Protein AF-A0A5K0YRS6-F1 (afdb_monomer)

Foldseek 3Di:
DDDDWFEAEQAPQFFADFFFLVCLQCVPPDDDPVQLVLLCVLLVVQVVQVPDPRRRRDTAPPRRPVDDRSNSLSSSLSSRLSVLIPYYHYHNSCVRPDPVVSVSSVVSSVVSNVVD

Secondary structure (DSSP, 8-state):
----S-EEEE-SS----SEEHHHHHHTTS---HHHHHHHHHHTTHHHHHHTSTTGGGPEEPGGGTTS-HHHHHHHHHHHHHHHT-SEEEESSTTTTS-HHHHHHHHHHHHHHHH--

Sequence (116 aa):
VRVSGSVAYVSQSAWIQSGNIEENILFGTPLDKPRYKNVLHACALKKDLELLAHGDQTIIGDRGINLSGGQKQRVQLARALYQDADIYLLDDPFSAVDAHTGSELFKASMNMLTIC

Solvent-accessible surface area (backbone atoms only — not comparable to full-atom values): 6585 Å² total; per-residue (Å²): 140,87,86,84,78,49,74,27,70,34,53,63,75,58,79,48,62,74,44,28,48,50,57,51,29,44,66,89,50,83,90,51,65,73,59,48,54,49,36,36,56,28,38,62,38,58,68,60,28,72,74,37,99,53,36,48,70,33,75,32,45,74,75,31,70,82,49,55,69,39,54,39,27,33,45,38,48,29,21,33,66,62,66,68,45,77,38,80,48,71,38,60,62,46,76,63,41,58,73,69,64,31,53,53,36,50,55,40,43,51,52,62,67,67,74,110

pLDDT: mean 89.72, std 8.75, range [43.16, 97.94]

Radius of gyration: 13.51 Å; Cα contacts (8 Å, |Δi|>4): 158; chains: 1; bounding box: 41×29×33 Å

Mean predicted aligned error: 4.24 Å

InterPro domains:
  IPR003439 ABC transporter-like, ATP-binding domain [PF00005] (4-94)
  IPR027417 P-loop containing nucleoside triphosphate hydrolase [G3DSA:3.40.50.300] (1-115)
  IPR027417 P-loop containing nucleoside triphosphate hydrolase [SSF52540] (5-112)
  IPR050173 ATP-binding cassette transporter C-like [PTHR24223] (4-107)

Nearest PDB structures (foldseek):
  8jxq-assembly1_A  TM=9.897E-01  e=2.742E-13  Homo sapiens
  2cbz-assembly1_A  TM=9.584E-01  e=3.956E-13  Homo sapiens
  8sxb-assembly1_A  TM=9.573E-01  e=6.855E-13  Bos indicus
  6gjq-assembly2_C  TM=9.477E-01  e=8.391E-12  Homo sapiens
  6gk4-assembly1_A  TM=9.355E-01  e=6.183E-12  Homo sapiens

Organism: NCBI:txid210225

Structure (mmCIF, N/CA/C/O backbone):
data_AF-A0A5K0YRS6-F1
#
_entry.id   AF-A0A5K0YRS6-F1
#
loop_
_atom_site.group_PDB
_atom_site.id
_atom_site.type_symbol
_atom_site.label_atom_id
_atom_site.label_alt_id
_atom_site.label_comp_id
_atom_site.label_asym_id
_atom_site.label_entity_id
_atom_site.label_seq_id
_atom_site.pdbx_PDB_ins_code
_atom_site.Cartn_x
_atom_site.Cartn_y
_atom_site.Cartn_z
_atom_site.occupancy
_atom_site.B_iso_or_equiv
_atom_site.auth_seq_id
_atom_site.auth_comp_id
_atom_site.auth_asym_id
_atom_site.auth_atom_id
_atom_site.pdbx_PDB_model_num
ATOM 1 N N . VAL A 1 1 ? -26.814 -13.662 0.222 1.00 70.94 1 VAL A N 1
ATOM 2 C CA . VAL A 1 1 ? -25.671 -13.470 1.148 1.00 70.94 1 VAL A CA 1
ATOM 3 C C . VAL A 1 1 ? -25.736 -12.042 1.676 1.00 70.94 1 VAL A C 1
ATOM 5 O O . VAL A 1 1 ? -25.978 -11.157 0.866 1.00 70.94 1 VAL A O 1
ATOM 8 N N . ARG A 1 2 ? -25.627 -11.811 2.993 1.00 75.06 2 ARG A N 1
ATOM 9 C CA . ARG A 1 2 ? -25.515 -10.461 3.581 1.00 75.06 2 ARG A CA 1
ATOM 10 C C . ARG A 1 2 ? -24.137 -10.330 4.221 1.00 75.06 2 ARG A C 1
ATOM 12 O O . ARG A 1 2 ? -23.747 -11.219 4.968 1.00 75.06 2 ARG A O 1
ATOM 19 N N . VAL A 1 3 ? -23.441 -9.242 3.915 1.00 78.94 3 VAL A N 1
ATOM 20 C CA . VAL A 1 3 ? -22.171 -8.842 4.532 1.00 78.94 3 VAL A CA 1
ATOM 21 C C . VAL A 1 3 ? -22.445 -7.554 5.307 1.00 78.94 3 VAL A C 1
ATOM 23 O O . VAL A 1 3 ? -23.183 -6.703 4.813 1.00 78.94 3 VAL A O 1
ATOM 26 N N . SER A 1 4 ? -21.923 -7.443 6.527 1.00 84.12 4 SER A N 1
ATOM 27 C CA . SER A 1 4 ? -22.072 -6.269 7.392 1.00 84.12 4 SER A CA 1
ATOM 28 C C . SER A 1 4 ? -20.690 -5.821 7.843 1.00 84.12 4 SER A C 1
ATOM 30 O O . SER A 1 4 ? -19.896 -6.669 8.236 1.00 84.12 4 SER A O 1
ATOM 32 N N . GLY A 1 5 ? -20.434 -4.516 7.796 1.00 90.25 5 GLY A N 1
ATOM 33 C CA . GLY A 1 5 ? -19.110 -3.938 8.027 1.00 90.25 5 GLY A CA 1
ATOM 34 C C . GLY A 1 5 ? -18.452 -3.442 6.739 1.00 90.25 5 GLY A C 1
ATOM 35 O O . GLY A 1 5 ? -18.945 -3.655 5.628 1.00 90.25 5 GLY A O 1
ATOM 36 N N . SER A 1 6 ? -17.349 -2.734 6.917 1.00 93.44 6 SER A N 1
ATOM 37 C CA . SER A 1 6 ? -16.446 -2.274 5.869 1.00 93.44 6 SER A CA 1
ATOM 38 C C . SER A 1 6 ? -15.607 -3.432 5.321 1.00 93.44 6 SER A C 1
ATOM 40 O O . SER A 1 6 ? -15.304 -4.395 6.025 1.00 93.44 6 SER A O 1
ATOM 42 N N . VAL A 1 7 ? -15.251 -3.364 4.036 1.00 92.06 7 VAL A N 1
ATOM 43 C CA . VAL A 1 7 ? -14.529 -4.437 3.341 1.00 92.06 7 VAL A CA 1
ATOM 44 C C . VAL A 1 7 ? -13.302 -3.866 2.642 1.00 92.06 7 VAL A C 1
ATOM 46 O O . VAL A 1 7 ? -13.432 -2.940 1.843 1.00 92.06 7 VAL A O 1
ATOM 49 N N . ALA A 1 8 ? -12.139 -4.465 2.884 1.00 93.50 8 ALA A N 1
ATOM 50 C CA . ALA A 1 8 ? -10.919 -4.240 2.121 1.00 93.50 8 ALA A CA 1
ATOM 51 C C . ALA A 1 8 ? -10.639 -5.452 1.222 1.00 93.50 8 ALA A C 1
ATOM 53 O O . ALA A 1 8 ? -10.786 -6.604 1.636 1.00 93.50 8 ALA A O 1
ATOM 54 N N . TYR A 1 9 ? -10.227 -5.197 -0.020 1.00 92.56 9 TYR A N 1
ATOM 55 C CA . TYR A 1 9 ? -9.958 -6.238 -1.012 1.00 92.56 9 TYR A CA 1
ATOM 56 C C . TYR A 1 9 ? -8.555 -6.105 -1.608 1.00 92.56 9 TYR A C 1
ATOM 58 O O . TYR A 1 9 ? -8.146 -5.024 -2.039 1.00 92.56 9 TYR A O 1
ATOM 66 N N . VAL A 1 10 ? -7.839 -7.228 -1.668 1.00 93.94 10 VAL A N 1
ATOM 67 C CA . VAL A 1 10 ? -6.541 -7.376 -2.333 1.00 93.94 10 VAL A CA 1
ATOM 68 C C . VAL A 1 10 ? -6.684 -8.431 -3.424 1.00 93.94 10 VAL A C 1
ATOM 70 O O . VAL A 1 10 ? -6.993 -9.584 -3.137 1.00 93.94 10 VAL A O 1
ATOM 73 N N . SER A 1 11 ? -6.476 -8.024 -4.673 1.00 93.19 11 SER A N 1
ATOM 74 C CA . SER A 1 11 ? -6.562 -8.880 -5.858 1.00 93.19 11 SER A CA 1
ATOM 75 C C . SER A 1 11 ? -5.221 -9.531 -6.187 1.00 93.19 11 SER A C 1
ATOM 77 O O . SER A 1 11 ? -4.173 -8.921 -5.983 1.00 93.19 11 SER A O 1
ATOM 79 N N . GLN A 1 12 ? -5.254 -10.705 -6.826 1.00 91.19 12 GLN A N 1
ATOM 80 C CA . GLN A 1 12 ? -4.040 -11.379 -7.305 1.00 91.19 12 GLN A CA 1
ATOM 81 C C . GLN A 1 12 ? -3.255 -10.490 -8.287 1.00 91.19 12 GLN A C 1
ATOM 83 O O . GLN A 1 12 ? -2.030 -10.362 -8.211 1.00 91.19 12 GLN A O 1
ATOM 88 N N . SER A 1 13 ? -3.979 -9.834 -9.202 1.00 90.44 13 SER A N 1
ATOM 89 C CA . SER A 1 13 ? -3.431 -8.832 -10.119 1.00 90.44 13 SER A CA 1
ATOM 90 C C . SER A 1 13 ? -3.477 -7.452 -9.477 1.00 90.44 13 SER A C 1
ATOM 92 O O . SER A 1 13 ? -4.545 -6.841 -9.390 1.00 90.44 13 SER A O 1
ATOM 94 N N . ALA A 1 14 ? -2.323 -6.958 -9.032 1.00 91.00 14 ALA A N 1
ATOM 95 C CA . ALA A 1 14 ? -2.254 -5.699 -8.308 1.00 91.00 14 ALA A CA 1
ATOM 96 C C . ALA A 1 14 ? -2.557 -4.479 -9.185 1.00 91.00 14 ALA A C 1
ATOM 98 O O . ALA A 1 14 ? -2.029 -4.329 -10.291 1.00 91.00 14 ALA A O 1
ATOM 99 N N . TRP A 1 15 ? -3.375 -3.571 -8.646 1.00 90.38 15 TRP A N 1
ATOM 100 C CA . TRP A 1 15 ? -3.750 -2.317 -9.292 1.00 90.38 15 TRP A CA 1
ATOM 101 C C . TRP A 1 15 ? -3.337 -1.097 -8.461 1.00 90.38 15 TRP A C 1
ATOM 103 O O . TRP A 1 15 ? -3.651 -0.979 -7.270 1.00 90.38 15 TRP A O 1
ATOM 113 N N . ILE A 1 16 ? -2.645 -0.170 -9.124 1.00 93.19 16 ILE A N 1
ATOM 114 C CA . ILE A 1 16 ? -2.063 1.047 -8.552 1.00 93.19 16 ILE A CA 1
ATOM 115 C C . ILE A 1 16 ? -2.614 2.255 -9.316 1.00 93.19 16 ILE A C 1
ATOM 117 O O . ILE A 1 16 ? -2.648 2.239 -10.549 1.00 93.19 16 ILE A O 1
ATOM 121 N N . GLN A 1 17 ? -3.062 3.272 -8.579 1.00 90.75 17 GLN A N 1
ATOM 122 C CA . GLN A 1 17 ? -3.548 4.539 -9.121 1.00 90.75 17 GLN A CA 1
ATOM 123 C C . GLN A 1 17 ? -2.381 5.424 -9.558 1.00 90.75 17 GLN A C 1
ATOM 125 O O . GLN A 1 17 ? -1.296 5.365 -8.976 1.00 90.75 17 GLN A O 1
ATOM 130 N N . SER A 1 18 ? -2.629 6.282 -10.548 1.00 89.12 18 SER A N 1
ATOM 131 C CA . SER A 1 18 ? -1.741 7.407 -10.846 1.00 89.12 18 SER A CA 1
ATOM 132 C C . SER A 1 18 ? -1.713 8.352 -9.638 1.00 89.12 18 SER A C 1
ATOM 134 O O . SER A 1 18 ? -2.764 8.664 -9.082 1.00 89.12 18 SER A O 1
ATOM 136 N N . GLY A 1 19 ? -0.519 8.767 -9.223 1.00 92.00 19 GLY A N 1
ATOM 137 C CA . GLY A 1 19 ? -0.280 9.486 -7.965 1.00 92.00 19 GLY A CA 1
ATOM 138 C C . GLY A 1 19 ? 1.029 9.028 -7.332 1.00 92.00 19 GLY A C 1
ATOM 139 O O . GLY A 1 19 ? 1.799 8.306 -7.969 1.00 92.00 19 GLY A O 1
ATOM 140 N N . ASN A 1 20 ? 1.306 9.425 -6.095 1.00 96.06 20 ASN A N 1
ATOM 141 C CA . ASN A 1 20 ? 2.464 8.911 -5.355 1.00 96.06 20 ASN A CA 1
ATOM 142 C C . ASN A 1 20 ? 2.127 7.632 -4.552 1.00 96.06 20 ASN A C 1
ATOM 144 O O . ASN A 1 20 ? 0.992 7.141 -4.563 1.00 96.06 20 ASN A O 1
ATOM 148 N N . ILE A 1 21 ? 3.130 7.027 -3.907 1.00 96.56 21 ILE A N 1
ATOM 149 C CA . ILE A 1 21 ? 2.943 5.791 -3.127 1.00 96.56 21 ILE A CA 1
ATOM 150 C C . ILE A 1 21 ? 2.124 6.064 -1.864 1.00 96.56 21 ILE A C 1
ATOM 152 O O . ILE A 1 21 ? 1.251 5.260 -1.538 1.00 96.56 21 ILE A O 1
ATOM 156 N N . GLU A 1 22 ? 2.367 7.186 -1.184 1.00 97.81 22 GLU A N 1
ATOM 157 C CA . GLU A 1 22 ? 1.610 7.590 0.005 1.00 97.81 22 GLU A CA 1
ATOM 158 C C . GLU A 1 22 ? 0.111 7.696 -0.311 1.00 97.81 22 GLU A C 1
ATOM 160 O O . GLU A 1 22 ? -0.697 7.028 0.327 1.00 97.81 22 GLU A O 1
ATOM 165 N N . GLU A 1 23 ? -0.268 8.421 -1.362 1.00 96.75 23 GLU A N 1
ATOM 166 C CA . GLU A 1 23 ? -1.646 8.555 -1.848 1.00 96.75 23 GLU A CA 1
ATOM 167 C C . GLU A 1 23 ? -2.270 7.198 -2.179 1.00 96.75 23 GLU A C 1
ATOM 169 O O . GLU A 1 23 ? -3.430 6.944 -1.855 1.00 96.75 23 GLU A O 1
ATOM 174 N N . ASN A 1 24 ? -1.493 6.296 -2.783 1.00 96.38 24 ASN A N 1
ATOM 175 C CA . ASN A 1 24 ? -1.948 4.946 -3.082 1.00 96.38 24 ASN A CA 1
ATOM 176 C C . ASN A 1 24 ? -2.226 4.118 -1.822 1.00 96.38 24 ASN A C 1
ATOM 178 O O . ASN A 1 24 ? -3.133 3.287 -1.859 1.00 96.38 24 ASN A O 1
ATOM 182 N N . ILE A 1 25 ? -1.462 4.308 -0.745 1.00 97.75 25 ILE A N 1
ATOM 183 C CA . ILE A 1 25 ? -1.652 3.605 0.531 1.00 97.75 25 ILE A CA 1
ATOM 184 C C . ILE A 1 25 ? -2.792 4.246 1.333 1.00 97.75 25 ILE A C 1
ATOM 186 O O . ILE A 1 25 ? -3.660 3.529 1.823 1.00 97.75 25 ILE A O 1
ATOM 190 N N . LEU A 1 26 ? -2.822 5.578 1.430 1.00 97.31 26 LEU A N 1
ATOM 191 C CA . LEU A 1 26 ? -3.850 6.336 2.146 1.00 97.31 26 LEU A CA 1
ATOM 192 C C . LEU A 1 26 ? -5.225 6.195 1.488 1.00 97.31 26 LEU A C 1
ATOM 194 O O . LEU A 1 26 ? -6.240 6.087 2.171 1.00 97.31 26 LEU A O 1
ATOM 198 N N . PHE A 1 27 ? -5.273 6.198 0.157 1.00 95.50 27 PHE A N 1
ATOM 199 C CA . PHE A 1 27 ? -6.480 5.957 -0.633 1.00 95.50 27 PHE A CA 1
ATOM 200 C C . PHE A 1 27 ? -7.685 6.808 -0.196 1.00 95.50 27 PHE A C 1
ATOM 202 O O . PHE A 1 27 ? -8.798 6.316 -0.014 1.00 95.50 27 PHE A O 1
ATOM 209 N N . GLY A 1 28 ? -7.441 8.106 0.007 1.00 93.69 28 GLY A N 1
ATOM 210 C CA . GLY A 1 28 ? -8.453 9.080 0.429 1.00 93.69 28 GLY A CA 1
ATOM 211 C C . GLY A 1 28 ? -8.660 9.194 1.943 1.00 93.69 28 GLY A C 1
ATOM 212 O O . GLY A 1 28 ? -9.429 10.052 2.374 1.00 93.69 28 GLY A O 1
ATOM 213 N N . THR A 1 29 ? -7.974 8.386 2.756 1.00 95.19 29 THR A N 1
ATOM 214 C CA . THR A 1 29 ? -7.983 8.527 4.220 1.00 95.19 29 THR A CA 1
ATOM 215 C C . THR A 1 29 ? -6.894 9.501 4.704 1.00 95.19 29 THR A C 1
ATOM 217 O O . THR A 1 29 ? -5.851 9.629 4.060 1.00 95.19 29 THR A O 1
ATOM 220 N N . PRO A 1 30 ? -7.109 10.233 5.815 1.00 97.12 30 PRO A N 1
ATOM 221 C CA . PRO A 1 30 ? -6.096 11.132 6.366 1.00 97.12 30 PRO A CA 1
ATOM 222 C C . PRO A 1 30 ? -4.853 10.388 6.869 1.00 97.12 30 PRO A C 1
ATOM 224 O O . PRO A 1 30 ? -4.958 9.300 7.430 1.00 97.12 30 PRO A O 1
ATOM 227 N N . LEU A 1 31 ? -3.684 11.023 6.754 1.00 97.81 31 LEU A N 1
ATOM 228 C C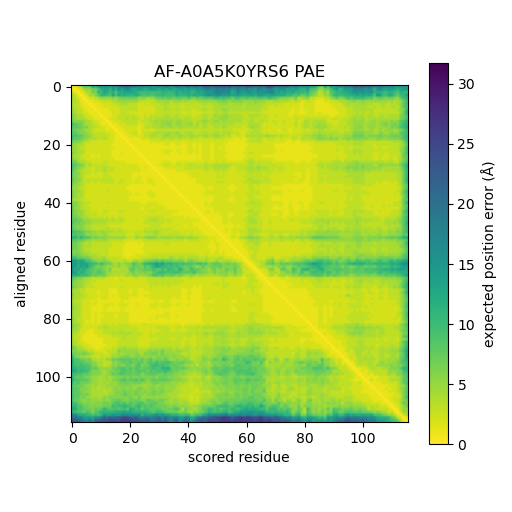A . LEU A 1 31 ? -2.422 10.468 7.243 1.00 97.81 31 LEU A CA 1
ATOM 229 C C . LEU A 1 31 ? -2.340 10.454 8.783 1.00 97.81 31 LEU A C 1
ATOM 231 O O . LEU A 1 31 ? -1.997 11.448 9.423 1.00 97.81 31 LEU A O 1
ATOM 235 N N . ASP A 1 32 ? -2.530 9.278 9.366 1.00 97.94 32 ASP A N 1
ATOM 236 C CA . ASP A 1 32 ? -1.997 8.866 10.666 1.00 97.94 32 ASP A CA 1
ATOM 237 C C . ASP A 1 32 ? -0.558 8.340 10.502 1.00 97.94 32 ASP A C 1
ATOM 239 O O . ASP A 1 32 ? -0.325 7.260 9.948 1.00 97.94 32 ASP A O 1
ATOM 243 N N . LYS A 1 33 ? 0.424 9.115 10.985 1.00 97.19 33 LYS A N 1
ATOM 244 C CA . LYS A 1 33 ? 1.859 8.801 10.860 1.00 97.19 33 LYS A CA 1
ATOM 245 C C . LYS A 1 33 ? 2.275 7.517 11.602 1.00 97.19 33 LYS A C 1
ATOM 247 O O . LYS A 1 33 ? 2.990 6.720 10.990 1.00 97.19 33 LYS A O 1
ATOM 252 N N . PRO A 1 34 ? 1.927 7.304 12.889 1.00 96.38 34 PRO A N 1
ATOM 253 C CA . PRO A 1 34 ? 2.180 6.032 13.570 1.00 96.38 34 PRO A CA 1
ATOM 254 C C . PRO A 1 34 ? 1.646 4.817 12.808 1.00 96.38 34 PRO A C 1
ATOM 256 O O . PRO A 1 34 ? 2.412 3.893 12.526 1.00 96.38 34 PRO A O 1
ATOM 259 N N . ARG A 1 35 ? 0.368 4.842 12.410 1.00 95.75 35 ARG A N 1
ATOM 260 C CA . ARG A 1 35 ? -0.263 3.750 11.659 1.00 95.75 35 ARG A CA 1
ATOM 261 C C . ARG A 1 35 ? 0.444 3.517 10.332 1.00 95.75 35 ARG A C 1
ATOM 263 O O . ARG A 1 35 ? 0.773 2.382 10.001 1.00 95.75 35 ARG A O 1
ATOM 270 N N . TYR A 1 36 ? 0.735 4.591 9.604 1.00 97.25 36 TYR A N 1
ATOM 271 C CA . TYR A 1 36 ? 1.379 4.525 8.296 1.00 97.25 36 TYR A CA 1
ATOM 272 C C . TYR A 1 36 ? 2.763 3.876 8.387 1.00 97.25 36 TYR A C 1
ATOM 274 O O . TYR A 1 36 ? 3.066 2.949 7.641 1.00 97.25 36 TYR A O 1
ATOM 282 N N . LYS A 1 37 ? 3.574 4.263 9.380 1.00 96.12 37 LYS A N 1
ATOM 283 C CA . LYS A 1 37 ? 4.874 3.622 9.639 1.00 96.12 37 LYS A CA 1
ATOM 284 C C . LYS A 1 37 ? 4.740 2.133 9.961 1.00 96.12 37 LYS A C 1
ATOM 286 O O . LYS A 1 37 ? 5.547 1.343 9.470 1.00 96.12 37 LYS A O 1
ATOM 291 N N . ASN A 1 38 ? 3.737 1.752 10.752 1.00 94.88 38 ASN A N 1
ATOM 292 C CA . ASN A 1 38 ? 3.481 0.350 11.082 1.00 94.88 38 ASN A CA 1
ATOM 293 C C . ASN A 1 38 ? 3.083 -0.454 9.838 1.00 94.88 38 ASN A C 1
ATOM 295 O O . ASN A 1 38 ? 3.638 -1.528 9.619 1.00 94.88 38 ASN A O 1
ATOM 299 N N . VAL A 1 39 ? 2.209 0.093 8.986 1.00 96.12 39 VAL A N 1
ATOM 300 C CA . VAL A 1 39 ? 1.827 -0.525 7.707 1.00 96.12 39 VAL A CA 1
ATOM 301 C C . VAL A 1 39 ? 3.043 -0.699 6.795 1.00 96.12 39 VAL A C 1
ATOM 303 O O . VAL A 1 39 ? 3.270 -1.791 6.276 1.00 96.12 39 VAL A O 1
ATOM 306 N N . LEU A 1 40 ? 3.870 0.339 6.625 1.00 96.06 40 LEU A N 1
ATOM 307 C CA . LEU A 1 40 ? 5.078 0.250 5.797 1.00 96.06 40 LEU A CA 1
ATOM 308 C C . LEU A 1 40 ? 6.049 -0.826 6.297 1.00 96.06 40 LEU A C 1
ATOM 310 O O . LEU A 1 40 ? 6.703 -1.493 5.491 1.00 96.06 40 LEU A O 1
ATOM 314 N N . HIS A 1 41 ? 6.152 -0.995 7.616 1.00 93.62 41 HIS A N 1
ATOM 315 C CA . HIS A 1 41 ? 6.966 -2.043 8.217 1.00 93.62 41 HIS A CA 1
ATOM 316 C C . HIS A 1 41 ? 6.365 -3.435 7.989 1.00 93.62 41 HIS A C 1
ATOM 318 O O . HIS A 1 41 ? 7.068 -4.318 7.501 1.00 93.62 41 HIS A O 1
ATOM 324 N N . ALA A 1 42 ? 5.071 -3.615 8.275 1.00 92.62 42 ALA A N 1
ATOM 325 C CA . ALA A 1 42 ? 4.368 -4.890 8.126 1.00 92.62 42 ALA A CA 1
ATOM 326 C C . ALA A 1 42 ? 4.356 -5.390 6.673 1.00 92.62 42 ALA A C 1
ATOM 328 O O . ALA A 1 42 ? 4.478 -6.586 6.424 1.00 92.62 42 ALA A O 1
ATOM 329 N N . CYS A 1 43 ? 4.279 -4.467 5.714 1.00 94.50 43 CYS A N 1
ATOM 330 C CA . CYS A 1 43 ? 4.333 -4.768 4.289 1.00 94.50 43 CYS A CA 1
ATOM 331 C C . CYS A 1 43 ? 5.755 -4.760 3.715 1.00 94.50 43 CYS A C 1
ATOM 333 O O . CYS A 1 43 ? 5.885 -4.748 2.500 1.00 94.50 43 CYS A O 1
ATOM 335 N N . ALA A 1 44 ? 6.813 -4.729 4.534 1.00 93.31 44 ALA A N 1
ATOM 336 C CA . ALA A 1 44 ? 8.217 -4.703 4.101 1.00 93.31 44 ALA A CA 1
ATOM 337 C C . ALA A 1 44 ? 8.564 -3.632 3.038 1.00 93.31 44 ALA A C 1
ATOM 339 O O . ALA A 1 44 ? 9.528 -3.782 2.288 1.00 93.31 44 ALA A O 1
ATOM 340 N N . LEU A 1 45 ? 7.818 -2.523 2.991 1.00 94.81 45 LEU A N 1
ATOM 341 C CA . LEU A 1 45 ? 7.974 -1.475 1.977 1.00 94.81 45 LEU A CA 1
ATOM 342 C C . LEU A 1 45 ? 9.150 -0.542 2.259 1.00 94.81 45 LEU A C 1
ATOM 344 O O . LEU A 1 45 ? 9.633 0.123 1.352 1.00 94.81 45 LEU A O 1
ATOM 348 N N . LYS A 1 46 ? 9.650 -0.488 3.498 1.00 93.56 46 LYS A N 1
ATOM 349 C CA . LYS A 1 46 ? 10.714 0.454 3.878 1.00 93.56 46 LYS A CA 1
ATOM 350 C C . LYS A 1 46 ? 11.946 0.369 2.962 1.00 93.56 46 LYS A C 1
ATOM 352 O O . LYS A 1 46 ? 12.414 1.398 2.492 1.00 93.56 46 LYS A O 1
ATOM 357 N N . LYS A 1 47 ? 12.424 -0.847 2.670 1.00 89.75 47 LYS A N 1
ATOM 358 C CA . LYS A 1 47 ? 13.572 -1.063 1.772 1.00 89.75 47 LYS A CA 1
ATOM 359 C C . LYS A 1 47 ? 13.256 -0.671 0.328 1.00 89.75 47 LYS A C 1
ATOM 361 O O . LYS A 1 47 ? 14.124 -0.141 -0.351 1.00 89.75 47 LYS A O 1
ATOM 366 N N . ASP A 1 48 ? 12.028 -0.919 -0.135 1.00 90.94 48 ASP A N 1
ATOM 367 C CA . ASP A 1 48 ? 11.598 -0.492 -1.471 1.00 90.94 48 ASP A CA 1
ATOM 368 C C . ASP A 1 48 ? 11.632 1.036 -1.584 1.00 90.94 48 ASP A C 1
ATOM 370 O O . ASP A 1 48 ? 12.164 1.567 -2.552 1.00 90.94 48 ASP A O 1
ATOM 374 N N . LEU A 1 49 ? 11.115 1.742 -0.574 1.00 94.38 49 LEU A N 1
ATOM 375 C CA . LEU A 1 49 ? 11.078 3.204 -0.543 1.00 94.38 49 LEU A CA 1
ATOM 376 C C . LEU A 1 49 ? 12.480 3.825 -0.475 1.00 94.38 49 LEU A C 1
ATOM 378 O O . LEU A 1 49 ? 12.723 4.828 -1.133 1.00 94.38 49 LEU A O 1
ATOM 382 N N . GLU A 1 50 ? 13.412 3.225 0.270 1.00 94.00 50 GLU A N 1
ATOM 383 C CA . GLU A 1 50 ? 14.812 3.680 0.347 1.00 94.00 50 GLU A CA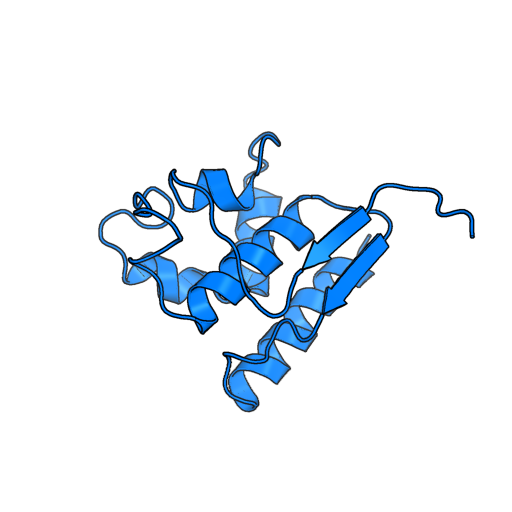 1
ATOM 384 C C . GLU A 1 50 ? 15.538 3.634 -1.011 1.00 94.00 50 GLU A C 1
ATOM 386 O O . GLU A 1 50 ? 16.489 4.384 -1.225 1.00 94.00 50 GLU A O 1
ATOM 391 N N . LEU A 1 51 ? 15.088 2.781 -1.938 1.00 91.50 51 LEU A N 1
ATOM 392 C CA . LEU A 1 51 ? 15.641 2.676 -3.293 1.00 91.50 51 LEU A CA 1
ATOM 393 C C . LEU A 1 51 ? 15.027 3.682 -4.277 1.00 91.50 51 LEU A C 1
ATOM 395 O O . LEU A 1 51 ? 15.541 3.849 -5.384 1.00 91.50 51 LEU A O 1
ATOM 399 N N . LEU A 1 52 ? 13.932 4.345 -3.904 1.00 90.88 52 LEU A N 1
ATOM 400 C CA . LEU A 1 52 ? 13.271 5.339 -4.739 1.00 90.88 52 LEU A CA 1
ATOM 4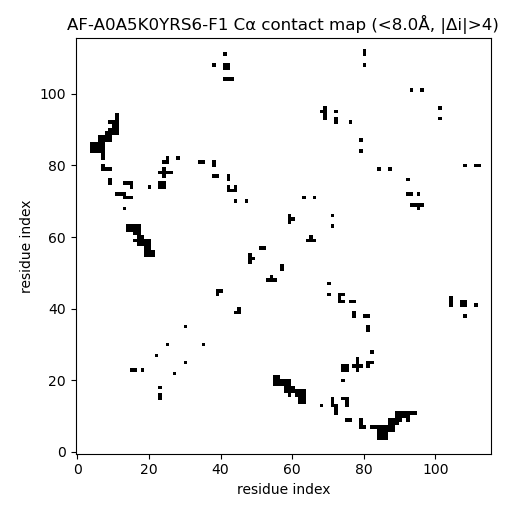01 C C . LEU A 1 52 ? 13.805 6.737 -4.425 1.00 90.88 52 LEU A C 1
ATOM 403 O O . LEU A 1 52 ? 13.911 7.131 -3.266 1.00 90.88 52 LEU A O 1
ATOM 407 N N . ALA A 1 53 ? 14.069 7.531 -5.466 1.00 89.00 53 ALA A N 1
ATOM 408 C CA . ALA A 1 53 ? 14.671 8.862 -5.331 1.00 89.00 53 ALA A CA 1
ATOM 409 C C . ALA A 1 53 ? 13.892 9.815 -4.401 1.00 89.00 53 ALA A C 1
ATOM 411 O O . ALA A 1 53 ? 14.490 10.699 -3.790 1.00 89.00 53 ALA A O 1
ATOM 412 N N . HIS A 1 54 ? 12.572 9.634 -4.286 1.00 94.62 54 HIS A N 1
ATOM 413 C CA . HIS A 1 54 ? 11.694 10.464 -3.458 1.00 94.62 54 HIS A CA 1
ATOM 414 C C . HIS A 1 54 ? 10.929 9.656 -2.403 1.00 94.62 54 HIS A C 1
ATOM 416 O O . HIS A 1 54 ? 9.916 10.126 -1.890 1.00 94.62 54 HIS A O 1
ATOM 422 N N . GLY A 1 55 ? 11.383 8.441 -2.076 1.00 95.50 55 GLY A N 1
ATOM 423 C CA . GLY A 1 55 ? 10.695 7.595 -1.105 1.00 95.50 55 GLY A CA 1
ATOM 424 C C . GLY A 1 55 ? 9.241 7.336 -1.497 1.00 95.50 55 GLY A C 1
ATOM 425 O O . GLY A 1 55 ? 8.945 7.006 -2.648 1.00 95.50 55 GLY A O 1
ATOM 426 N N . ASP A 1 56 ? 8.325 7.517 -0.550 1.00 96.25 56 ASP A N 1
ATOM 427 C CA . ASP A 1 56 ? 6.882 7.353 -0.755 1.00 96.25 56 ASP A CA 1
ATOM 428 C C . ASP A 1 56 ? 6.214 8.501 -1.525 1.00 96.25 56 ASP A C 1
ATOM 430 O O . ASP A 1 56 ? 5.119 8.331 -2.060 1.00 96.25 56 ASP A O 1
ATOM 434 N N . GLN A 1 57 ? 6.905 9.629 -1.682 1.00 97.38 57 GLN A N 1
ATOM 435 C CA . GLN A 1 57 ? 6.479 10.738 -2.538 1.00 97.38 57 GLN A CA 1
ATOM 436 C C . GLN A 1 57 ? 6.829 10.503 -4.018 1.00 97.38 57 GLN A C 1
ATOM 438 O O . GLN A 1 57 ? 6.557 11.345 -4.874 1.00 97.38 57 GLN A O 1
ATOM 443 N N . THR A 1 58 ? 7.428 9.356 -4.353 1.00 95.31 58 THR A N 1
ATOM 444 C CA . THR A 1 58 ? 7.735 8.987 -5.739 1.00 95.31 58 THR A CA 1
ATOM 445 C C . THR A 1 58 ? 6.456 8.835 -6.555 1.00 95.31 58 THR A C 1
ATOM 447 O O . THR A 1 58 ? 5.591 8.024 -6.223 1.00 95.31 58 THR A O 1
ATOM 450 N N . ILE A 1 59 ? 6.364 9.589 -7.654 1.00 94.44 59 ILE A N 1
ATOM 451 C CA . ILE A 1 59 ? 5.243 9.512 -8.591 1.00 94.44 59 ILE A CA 1
ATOM 452 C C . ILE A 1 59 ? 5.258 8.171 -9.319 1.00 94.44 59 ILE A C 1
ATOM 454 O O . ILE A 1 59 ? 6.261 7.757 -9.905 1.00 94.44 59 ILE A O 1
ATOM 458 N N . ILE A 1 60 ? 4.104 7.521 -9.311 1.00 91.12 60 ILE A N 1
ATOM 459 C CA . ILE A 1 60 ? 3.852 6.273 -9.997 1.00 91.12 60 ILE A CA 1
ATOM 460 C C . ILE A 1 60 ? 3.214 6.568 -11.355 1.00 91.12 60 ILE A C 1
ATOM 462 O O . ILE A 1 60 ? 2.130 7.146 -11.439 1.00 91.12 60 ILE A O 1
ATOM 466 N N . GLY A 1 61 ? 3.899 6.162 -12.428 1.00 84.06 61 GLY A N 1
ATOM 467 C CA . GLY A 1 61 ? 3.370 6.242 -13.787 1.00 84.06 61 GLY A CA 1
ATOM 468 C C . GLY A 1 61 ? 2.200 5.283 -14.015 1.00 84.06 61 GLY A C 1
ATOM 469 O O . GLY A 1 61 ? 1.946 4.380 -13.211 1.00 84.06 61 GLY A O 1
ATOM 470 N N . ASP A 1 62 ? 1.501 5.457 -15.138 1.00 81.69 62 ASP A N 1
ATOM 471 C CA . ASP A 1 62 ? 0.271 4.726 -15.456 1.00 81.69 62 ASP A CA 1
ATOM 472 C C . ASP A 1 62 ? 0.370 3.220 -15.182 1.00 81.69 62 ASP A C 1
ATOM 474 O O . ASP A 1 62 ? 1.310 2.535 -15.600 1.00 81.69 62 ASP A O 1
ATOM 478 N N . ARG A 1 63 ? -0.633 2.693 -14.467 1.00 75.75 63 ARG A N 1
ATOM 479 C CA . ARG A 1 63 ? -0.729 1.274 -14.067 1.00 75.75 63 ARG A CA 1
ATOM 480 C C . ARG A 1 63 ? 0.495 0.758 -13.291 1.00 75.75 63 ARG A C 1
ATOM 482 O O . ARG A 1 63 ? 0.795 -0.444 -13.289 1.00 75.75 63 ARG A O 1
ATOM 489 N N . GLY A 1 64 ? 1.217 1.644 -12.612 1.00 80.50 64 GLY A N 1
ATOM 490 C CA . GLY A 1 64 ? 2.353 1.261 -11.788 1.00 80.50 64 GLY A CA 1
ATOM 491 C C . GLY A 1 64 ? 3.596 0.880 -12.576 1.00 80.50 64 GLY A C 1
ATOM 492 O O . GLY A 1 64 ? 4.341 0.032 -12.102 1.00 80.50 64 GLY A O 1
ATOM 493 N N . ILE A 1 65 ? 3.816 1.405 -13.785 1.00 84.75 65 ILE A N 1
ATOM 494 C CA . ILE A 1 65 ? 4.924 0.949 -14.650 1.00 84.75 65 ILE A CA 1
ATOM 495 C C . ILE A 1 65 ? 6.312 1.029 -13.982 1.00 84.75 65 ILE A C 1
ATOM 497 O O . ILE A 1 65 ? 7.196 0.244 -14.308 1.00 84.75 65 ILE A O 1
ATOM 501 N N . ASN A 1 66 ? 6.479 1.912 -12.997 1.00 88.19 66 ASN A N 1
ATOM 502 C CA . ASN A 1 66 ? 7.712 2.098 -12.230 1.00 88.19 66 ASN A CA 1
ATOM 503 C C . ASN A 1 66 ? 7.956 1.036 -11.139 1.00 88.19 66 ASN A C 1
ATOM 505 O O . ASN A 1 66 ? 9.023 1.039 -10.534 1.00 88.19 66 ASN A O 1
ATOM 509 N N . LEU A 1 67 ? 6.988 0.157 -10.856 1.00 91.75 67 LEU A N 1
ATOM 510 C CA . LEU A 1 67 ? 7.060 -0.836 -9.780 1.00 91.75 67 LEU A CA 1
ATOM 511 C C . LEU A 1 67 ? 7.138 -2.261 -10.340 1.00 91.75 67 LEU A C 1
ATOM 513 O O . LEU A 1 67 ? 6.442 -2.609 -11.297 1.00 91.75 67 LEU A O 1
ATOM 517 N N . SER A 1 68 ? 7.923 -3.119 -9.687 1.00 92.56 68 SER A N 1
ATOM 518 C CA . SER A 1 68 ? 7.880 -4.569 -9.930 1.00 92.56 68 SER A CA 1
ATOM 519 C C . SER A 1 68 ? 6.545 -5.181 -9.472 1.00 92.56 68 SER A C 1
ATOM 521 O O . SER A 1 68 ? 5.813 -4.582 -8.683 1.00 92.56 68 SER A O 1
ATOM 523 N N . GLY A 1 69 ? 6.221 -6.398 -9.925 1.00 91.56 69 GLY A N 1
ATOM 524 C CA . GLY A 1 69 ? 4.986 -7.093 -9.523 1.00 91.56 69 GLY A CA 1
ATOM 525 C C . GLY A 1 69 ? 4.842 -7.242 -8.002 1.00 91.56 69 GLY A C 1
ATOM 526 O O . GLY A 1 69 ? 3.809 -6.872 -7.444 1.00 91.56 69 GLY A O 1
ATOM 527 N N . GLY A 1 70 ? 5.908 -7.676 -7.322 1.00 91.56 70 GLY A N 1
ATOM 528 C CA . GLY A 1 70 ? 5.924 -7.804 -5.862 1.00 91.56 70 GLY A CA 1
ATOM 529 C C . GLY A 1 70 ? 5.777 -6.464 -5.132 1.00 91.56 70 GLY A C 1
ATOM 530 O O . GLY A 1 70 ? 5.084 -6.393 -4.121 1.00 91.56 70 GLY A O 1
ATOM 531 N N . GLN A 1 71 ? 6.352 -5.378 -5.660 1.00 93.75 71 GLN A N 1
ATOM 532 C CA . GLN A 1 71 ? 6.159 -4.035 -5.095 1.00 93.75 71 GLN A CA 1
ATOM 533 C C . GLN A 1 71 ? 4.707 -3.571 -5.222 1.00 93.75 71 GLN A C 1
ATOM 535 O O . GLN A 1 71 ? 4.146 -3.058 -4.257 1.00 93.75 71 GLN A O 1
ATOM 540 N N . LYS A 1 72 ? 4.065 -3.798 -6.377 1.00 94.19 72 LYS A N 1
ATOM 541 C CA . LYS A 1 72 ? 2.640 -3.473 -6.561 1.00 94.19 72 LYS A CA 1
ATOM 542 C C . LYS A 1 72 ? 1.763 -4.230 -5.566 1.00 94.19 72 LYS A C 1
ATOM 544 O O . LYS A 1 72 ? 0.889 -3.619 -4.957 1.00 94.19 72 LYS A O 1
ATOM 549 N N . GLN A 1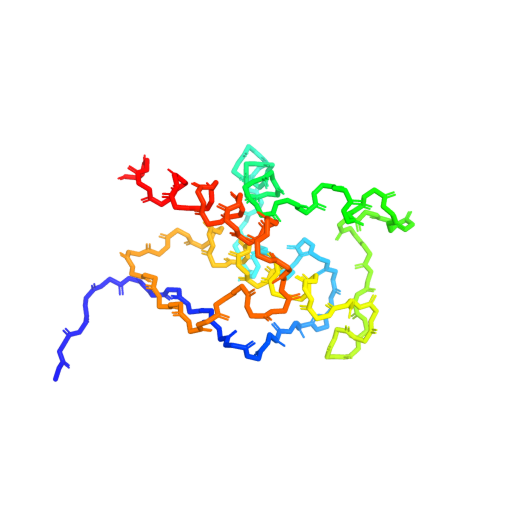 73 ? 2.019 -5.524 -5.363 1.00 92.81 73 GLN A N 1
ATOM 550 C CA . GLN A 1 73 ? 1.290 -6.321 -4.371 1.00 92.81 73 GLN A CA 1
ATOM 551 C C . GLN A 1 73 ? 1.488 -5.786 -2.951 1.00 92.81 73 GLN A C 1
ATOM 553 O O . GLN A 1 73 ? 0.508 -5.588 -2.239 1.00 92.81 73 GLN A O 1
ATOM 558 N N . ARG A 1 74 ? 2.725 -5.462 -2.550 1.00 94.44 74 ARG A N 1
ATOM 559 C CA . ARG A 1 74 ? 2.998 -4.889 -1.220 1.00 94.44 74 ARG A CA 1
ATOM 560 C C . ARG A 1 74 ? 2.322 -3.534 -1.008 1.00 94.44 74 ARG A C 1
ATOM 562 O O . ARG A 1 74 ? 1.783 -3.300 0.069 1.00 94.44 74 ARG A O 1
ATOM 569 N N . VAL A 1 75 ? 2.291 -2.663 -2.021 1.00 95.88 75 VAL A N 1
ATOM 570 C CA . VAL A 1 75 ? 1.565 -1.379 -1.954 1.00 95.88 75 VAL A CA 1
ATOM 571 C C . VAL A 1 75 ? 0.053 -1.601 -1.849 1.00 95.88 75 VAL A C 1
ATOM 573 O O . VAL A 1 75 ? -0.606 -0.948 -1.044 1.00 95.88 75 VAL A O 1
ATOM 576 N N . GLN A 1 76 ? -0.512 -2.546 -2.603 1.00 95.00 76 GLN A N 1
ATOM 577 C CA . GLN A 1 76 ? -1.935 -2.883 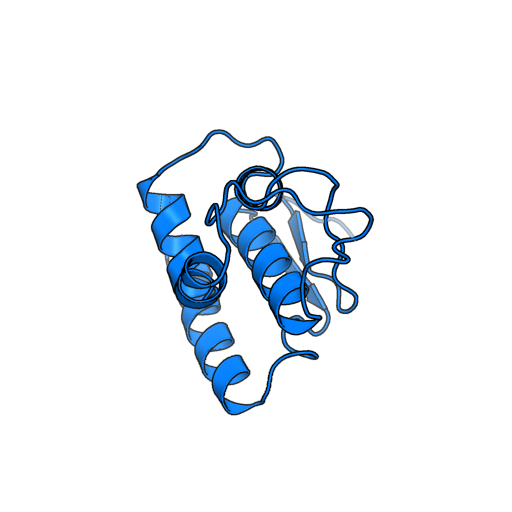-2.506 1.00 95.00 76 GLN A CA 1
ATOM 578 C C . GLN A 1 76 ? -2.300 -3.497 -1.147 1.00 95.00 76 GLN A C 1
ATOM 580 O O . GLN A 1 76 ? -3.340 -3.162 -0.584 1.00 95.00 76 GLN A O 1
ATOM 585 N N . LEU A 1 77 ? -1.448 -4.366 -0.603 1.00 95.12 77 LEU A N 1
ATOM 586 C CA . LEU A 1 77 ? -1.630 -4.924 0.733 1.00 95.12 77 LEU A CA 1
ATOM 587 C C . LEU A 1 77 ? -1.550 -3.823 1.795 1.00 95.12 77 LEU A C 1
ATOM 589 O O . LEU A 1 77 ? -2.407 -3.756 2.669 1.00 95.12 77 LEU A O 1
ATOM 593 N N . ALA A 1 78 ? -0.578 -2.913 1.681 1.00 96.44 78 ALA A N 1
ATOM 594 C CA . ALA A 1 78 ? -0.464 -1.753 2.559 1.00 96.44 78 ALA A CA 1
ATOM 595 C C . ALA A 1 78 ? -1.722 -0.875 2.521 1.00 96.44 78 ALA A C 1
ATOM 597 O O . ALA A 1 78 ? -2.224 -0.500 3.576 1.00 96.44 78 ALA A O 1
ATOM 598 N N . ARG A 1 79 ? -2.274 -0.616 1.328 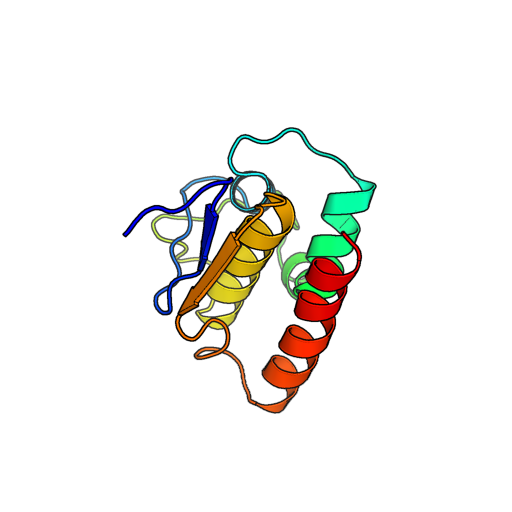1.00 96.44 79 ARG A N 1
ATOM 599 C CA . ARG A 1 79 ? -3.557 0.080 1.159 1.00 96.44 79 ARG A CA 1
ATOM 600 C C . ARG A 1 79 ? -4.678 -0.605 1.939 1.00 96.44 79 ARG A C 1
ATOM 602 O O . ARG A 1 79 ? -5.403 0.063 2.666 1.00 96.44 79 ARG A O 1
ATOM 609 N N . ALA A 1 80 ? -4.811 -1.925 1.809 1.00 95.06 80 ALA A N 1
ATOM 610 C CA . ALA A 1 80 ? -5.838 -2.672 2.528 1.00 95.06 80 ALA A CA 1
ATOM 611 C C . ALA A 1 80 ? -5.652 -2.557 4.049 1.00 95.06 80 ALA A C 1
ATOM 613 O O . ALA A 1 80 ? -6.584 -2.155 4.737 1.00 95.06 80 ALA A O 1
ATOM 614 N N . LEU A 1 81 ? -4.452 -2.841 4.572 1.00 94.88 81 LEU A N 1
ATOM 615 C CA . LEU A 1 81 ? -4.169 -2.770 6.015 1.00 94.88 81 LEU A CA 1
ATOM 616 C C . LEU A 1 81 ? -4.363 -1.358 6.590 1.00 94.88 81 LEU A C 1
ATOM 618 O O . LEU A 1 81 ? -4.742 -1.188 7.752 1.00 94.88 81 LEU A O 1
ATOM 622 N N . TYR A 1 82 ? -4.101 -0.322 5.790 1.00 96.56 82 TYR A N 1
ATOM 623 C CA . TYR A 1 82 ? -4.296 1.054 6.224 1.00 96.56 82 TYR A CA 1
ATOM 624 C C . TYR A 1 82 ? -5.776 1.419 6.390 1.00 96.56 82 TYR A C 1
ATOM 626 O O . TYR A 1 82 ? -6.091 2.177 7.302 1.00 96.56 82 TYR A O 1
ATOM 634 N N . GLN A 1 83 ? -6.668 0.851 5.569 1.00 93.31 83 GLN A N 1
ATOM 635 C CA . GLN A 1 83 ? -8.106 1.153 5.586 1.00 93.31 83 GLN A CA 1
ATOM 636 C C . GLN A 1 83 ? -8.852 0.686 6.839 1.00 93.31 83 GLN A C 1
ATOM 638 O O . GLN A 1 83 ? -9.945 1.183 7.084 1.00 93.31 83 GLN A O 1
ATOM 643 N N . ASP A 1 84 ? -8.283 -0.230 7.624 1.00 91.31 84 ASP A N 1
ATOM 644 C CA . ASP A 1 84 ? -8.896 -0.724 8.866 1.00 91.31 84 ASP A CA 1
ATOM 645 C C . ASP A 1 84 ? -10.283 -1.350 8.695 1.00 91.31 84 ASP A C 1
ATOM 647 O O . ASP A 1 84 ? -11.199 -1.100 9.475 1.00 91.31 84 ASP A O 1
ATOM 651 N N . ALA A 1 85 ? -10.464 -2.137 7.638 1.00 92.38 85 ALA A N 1
ATOM 652 C CA . ALA A 1 85 ? -11.763 -2.726 7.357 1.00 92.38 85 ALA A CA 1
ATOM 653 C C . ALA A 1 85 ? -12.155 -3.807 8.379 1.00 92.38 85 ALA A C 1
ATOM 655 O O . ALA A 1 85 ? -11.305 -4.494 8.936 1.00 92.38 85 ALA A O 1
ATOM 656 N N . ASP A 1 86 ? -13.455 -4.042 8.545 1.00 91.06 86 ASP A N 1
ATOM 657 C CA . ASP A 1 86 ? -13.965 -5.148 9.369 1.00 91.06 86 ASP A CA 1
ATOM 658 C C . ASP A 1 86 ? -13.681 -6.515 8.719 1.00 91.06 86 ASP A C 1
ATOM 660 O O . ASP A 1 86 ? -13.556 -7.540 9.391 1.00 91.06 86 ASP A O 1
ATOM 664 N N . ILE A 1 87 ? -13.617 -6.544 7.383 1.00 91.00 87 ILE A N 1
ATOM 665 C CA . ILE A 1 87 ? -13.477 -7.761 6.584 1.00 91.00 87 ILE A CA 1
ATOM 666 C C . ILE A 1 87 ? -12.392 -7.565 5.528 1.00 91.00 87 ILE A C 1
ATOM 668 O O . ILE A 1 87 ? -12.455 -6.642 4.717 1.00 91.00 87 ILE A O 1
ATOM 672 N N . TYR A 1 88 ? -11.443 -8.498 5.479 1.00 92.12 88 TYR A N 1
ATOM 673 C CA . TYR A 1 88 ? -10.376 -8.528 4.480 1.00 92.12 88 TYR A CA 1
ATOM 674 C C . TYR A 1 88 ? -10.556 -9.710 3.535 1.00 92.12 88 TYR A C 1
ATOM 676 O O . TYR A 1 88 ? -10.589 -10.866 3.955 1.00 92.12 88 TYR A O 1
ATOM 684 N N . LEU A 1 89 ? -10.644 -9.417 2.241 1.00 92.12 89 LEU A N 1
ATOM 685 C CA . LEU A 1 89 ? -10.704 -10.407 1.174 1.00 92.12 89 LEU A CA 1
ATOM 686 C C . LEU A 1 89 ? -9.371 -10.391 0.427 1.00 92.12 89 LEU A C 1
ATOM 688 O O . LEU A 1 89 ? -9.038 -9.405 -0.229 1.00 92.12 89 LEU A O 1
ATOM 692 N N . LEU A 1 90 ? -8.597 -11.467 0.552 1.00 92.12 90 LEU A N 1
ATOM 693 C CA . LEU A 1 90 ? -7.258 -11.572 -0.023 1.00 92.12 90 LEU A CA 1
ATOM 694 C C . LEU A 1 90 ? -7.230 -12.693 -1.064 1.00 92.12 90 LEU A C 1
ATOM 696 O O . LEU A 1 90 ? -7.394 -13.862 -0.722 1.00 92.12 90 LEU A O 1
ATOM 700 N N . ASP A 1 91 ? -7.020 -12.331 -2.322 1.00 92.69 91 ASP A N 1
ATOM 701 C CA . ASP A 1 91 ? -6.930 -13.255 -3.449 1.00 92.69 91 ASP A CA 1
ATOM 702 C C . ASP A 1 91 ? -5.463 -13.404 -3.863 1.00 92.69 91 ASP A C 1
ATOM 704 O O . ASP A 1 91 ? -4.919 -12.548 -4.555 1.00 92.69 91 ASP A O 1
ATOM 708 N N . ASP A 1 92 ? -4.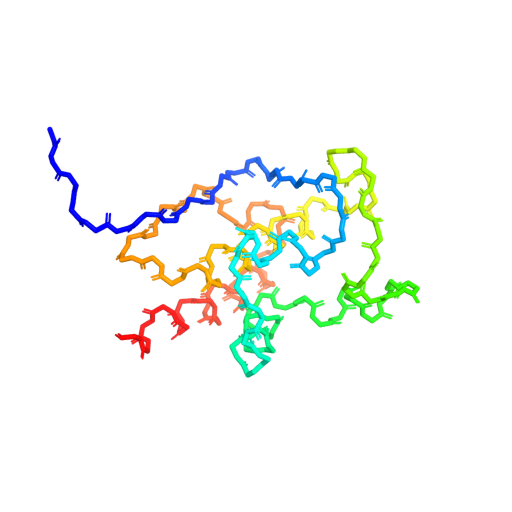809 -14.448 -3.349 1.00 86.81 92 ASP A N 1
ATOM 709 C CA . ASP A 1 92 ? -3.398 -14.774 -3.608 1.00 86.81 92 ASP A CA 1
ATOM 710 C C . ASP A 1 92 ? -2.437 -13.554 -3.506 1.00 86.81 92 ASP A C 1
ATOM 712 O O . ASP A 1 92 ? -1.695 -13.235 -4.443 1.00 86.81 92 ASP A O 1
ATOM 716 N N . PRO A 1 93 ? -2.439 -12.826 -2.365 1.00 85.69 93 PRO A N 1
ATOM 717 C CA . PRO A 1 93 ? -1.787 -11.515 -2.228 1.00 85.69 93 PRO A CA 1
ATOM 718 C C . PRO A 1 93 ? -0.248 -11.567 -2.222 1.00 85.69 93 PRO A C 1
ATOM 720 O O . PRO A 1 93 ? 0.397 -10.519 -2.195 1.00 85.69 93 PRO A O 1
ATOM 723 N N . PHE A 1 94 ? 0.348 -12.764 -2.219 1.00 87.69 94 PHE A N 1
ATOM 724 C CA . PHE A 1 94 ? 1.800 -12.979 -2.160 1.00 87.69 94 PHE A CA 1
ATOM 725 C C . PHE A 1 94 ? 2.351 -13.686 -3.405 1.00 87.69 94 PHE A C 1
ATOM 727 O O . PHE A 1 94 ? 3.511 -14.086 -3.415 1.00 87.69 94 PHE A O 1
ATOM 734 N N . SER A 1 95 ? 1.543 -13.842 -4.455 1.00 84.62 95 SER A N 1
ATOM 735 C CA . SER A 1 95 ? 1.890 -14.639 -5.638 1.00 84.62 95 SER A CA 1
ATOM 736 C C . SER A 1 95 ? 3.100 -14.131 -6.427 1.00 84.62 95 SER A C 1
ATOM 738 O O . SER A 1 95 ? 3.774 -14.909 -7.100 1.00 84.62 95 SER A O 1
ATOM 740 N N . ALA A 1 96 ? 3.399 -12.831 -6.344 1.00 82.88 96 ALA A N 1
ATOM 741 C CA . ALA A 1 96 ? 4.544 -12.201 -6.999 1.00 82.88 96 ALA A CA 1
ATOM 742 C C . ALA A 1 96 ? 5.745 -12.021 -6.053 1.00 82.88 96 ALA A C 1
ATOM 744 O O . ALA A 1 96 ? 6.669 -11.263 -6.364 1.00 82.88 96 ALA A O 1
ATOM 745 N N . VAL A 1 97 ? 5.723 -12.681 -4.893 1.00 81.38 97 VAL A N 1
ATOM 746 C CA . VAL A 1 97 ? 6.771 -12.637 -3.873 1.00 81.38 97 VAL A CA 1
ATOM 747 C C . VAL A 1 97 ? 7.339 -14.045 -3.677 1.00 81.38 97 VAL A C 1
ATOM 749 O O . VAL A 1 97 ? 6.612 -15.033 -3.726 1.00 81.38 97 VAL A O 1
ATOM 752 N N . ASP A 1 98 ? 8.654 -14.163 -3.473 1.00 84.88 98 ASP A N 1
ATOM 753 C CA . ASP A 1 98 ? 9.272 -15.457 -3.182 1.00 84.88 98 ASP A CA 1
ATOM 754 C C . ASP A 1 98 ? 8.771 -16.033 -1.845 1.00 84.88 98 ASP A C 1
ATOM 756 O O . ASP A 1 98 ? 8.347 -15.303 -0.950 1.00 84.88 98 ASP A O 1
ATOM 760 N N . ALA A 1 99 ? 8.838 -17.356 -1.690 1.00 82.69 99 ALA A N 1
ATOM 761 C CA . ALA A 1 99 ? 8.231 -18.048 -0.553 1.00 82.69 99 ALA A CA 1
ATOM 762 C C . ALA A 1 99 ? 8.782 -17.610 0.818 1.00 82.69 99 ALA A C 1
ATOM 764 O O . ALA A 1 99 ? 8.037 -17.597 1.801 1.00 82.69 99 ALA A O 1
ATOM 765 N N . HIS A 1 100 ? 10.068 -17.249 0.899 1.00 84.38 100 HIS A N 1
ATOM 766 C CA . HIS A 1 100 ? 10.672 -16.815 2.156 1.00 84.38 100 HIS A CA 1
ATOM 767 C C . HIS A 1 100 ? 10.128 -15.440 2.559 1.00 84.38 100 HIS A C 1
ATOM 769 O O . HIS A 1 100 ? 9.524 -15.311 3.626 1.00 84.38 100 HIS A O 1
ATOM 775 N N . THR A 1 101 ? 10.233 -14.456 1.662 1.00 82.94 101 THR A N 1
ATOM 776 C CA . THR A 1 101 ? 9.699 -13.102 1.875 1.00 82.94 101 THR A CA 1
ATOM 777 C C . THR A 1 101 ? 8.179 -13.118 2.073 1.00 82.94 101 THR A C 1
ATOM 779 O O . THR A 1 101 ? 7.649 -12.407 2.927 1.00 82.94 101 THR A O 1
ATOM 782 N N . GLY A 1 102 ? 7.461 -13.963 1.329 1.00 85.00 102 GLY A N 1
ATOM 783 C CA . GLY A 1 102 ? 6.011 -14.121 1.429 1.00 85.00 102 GLY A CA 1
ATOM 784 C C . GLY A 1 102 ? 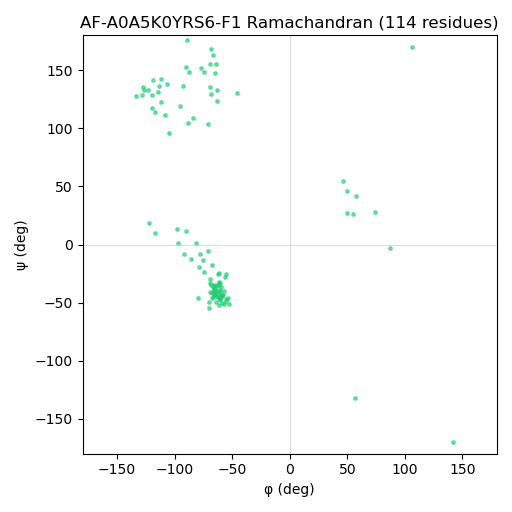5.566 -14.630 2.802 1.00 85.00 102 GLY A C 1
ATOM 785 O O . GLY A 1 102 ? 4.621 -14.095 3.377 1.00 85.00 102 GLY A O 1
ATOM 786 N N . SER A 1 103 ? 6.280 -15.602 3.381 1.00 85.50 103 SER A N 1
ATOM 787 C CA . SER A 1 103 ? 5.995 -16.092 4.737 1.00 85.50 103 SER A CA 1
ATOM 788 C C . SER A 1 103 ? 6.225 -15.015 5.805 1.00 85.50 103 SER A C 1
ATOM 790 O O . SER A 1 103 ? 5.475 -14.952 6.782 1.00 85.50 103 SER A O 1
ATOM 792 N N . GLU A 1 104 ? 7.264 -14.190 5.670 1.00 86.25 104 GLU A N 1
ATOM 793 C CA . GLU A 1 104 ? 7.516 -13.085 6.606 1.00 86.25 104 GLU A CA 1
ATOM 794 C C . GLU A 1 104 ? 6.437 -12.002 6.503 1.00 86.25 104 GLU A C 1
ATOM 796 O O . GLU A 1 104 ? 5.878 -11.595 7.525 1.00 86.25 104 GLU A O 1
ATOM 801 N N . LEU A 1 105 ? 6.081 -11.606 5.276 1.00 87.06 105 LEU A N 1
ATOM 802 C CA . LEU A 1 105 ? 4.997 -10.661 5.003 1.00 87.06 105 LEU A CA 1
ATOM 803 C C . LEU A 1 105 ? 3.659 -11.153 5.546 1.00 87.06 105 LEU A C 1
ATOM 805 O O . LEU A 1 105 ? 2.940 -10.379 6.175 1.00 87.06 105 LEU A O 1
ATOM 809 N N . PHE A 1 106 ? 3.326 -12.430 5.343 1.00 86.69 106 PHE A N 1
ATOM 810 C CA . PHE A 1 106 ? 2.093 -13.013 5.865 1.00 86.69 106 PHE A CA 1
ATOM 811 C C . PHE A 1 106 ? 2.031 -12.895 7.388 1.00 86.69 106 PHE A C 1
ATOM 813 O O . PHE A 1 106 ? 1.062 -12.372 7.926 1.00 86.69 106 PHE A O 1
ATOM 820 N N . LYS A 1 107 ? 3.088 -13.303 8.099 1.00 86.25 107 LYS A N 1
ATOM 821 C CA . LYS A 1 107 ? 3.122 -13.209 9.566 1.00 86.25 107 LYS A CA 1
ATOM 822 C C . LYS A 1 107 ? 2.996 -11.763 10.049 1.00 86.25 107 LYS A C 1
ATOM 824 O O . LYS A 1 107 ? 2.221 -11.491 10.961 1.00 86.25 107 LYS A O 1
ATOM 829 N N . ALA A 1 108 ? 3.740 -10.840 9.442 1.00 86.06 108 ALA A N 1
ATOM 830 C CA . ALA A 1 108 ? 3.737 -9.439 9.850 1.00 86.06 108 ALA A CA 1
ATOM 831 C C . ALA A 1 108 ? 2.384 -8.753 9.580 1.00 86.06 108 ALA A C 1
ATOM 833 O O . ALA A 1 108 ? 1.852 -8.084 10.466 1.00 86.06 108 ALA A O 1
ATOM 834 N N . SER A 1 109 ? 1.803 -8.959 8.394 1.00 84.12 109 SER A N 1
ATOM 835 C CA . SER A 1 109 ? 0.496 -8.398 8.019 1.00 84.12 109 SER A CA 1
ATOM 836 C C . SER A 1 109 ? -0.656 -8.992 8.832 1.00 84.12 109 SER A C 1
ATOM 838 O O . SER A 1 109 ? -1.498 -8.243 9.322 1.00 84.12 109 SER A O 1
ATOM 840 N N . MET A 1 110 ? -0.664 -10.307 9.074 1.00 83.31 110 MET A N 1
ATOM 841 C CA . MET A 1 110 ? -1.692 -10.954 9.898 1.00 83.31 110 MET A CA 1
ATOM 842 C C . MET A 1 110 ? -1.654 -10.501 11.362 1.00 83.31 110 MET A C 1
ATOM 844 O O . MET A 1 110 ? -2.707 -10.324 11.974 1.00 83.31 110 MET A O 1
ATOM 848 N N . ASN A 1 111 ? -0.468 -10.252 11.925 1.00 82.88 111 ASN A N 1
ATOM 849 C CA . ASN A 1 111 ? -0.356 -9.706 13.280 1.00 82.88 111 ASN A CA 1
ATOM 850 C C . ASN A 1 111 ? -0.992 -8.315 13.390 1.00 82.88 111 ASN A C 1
ATOM 852 O O . ASN A 1 111 ? -1.579 -7.998 14.418 1.00 82.88 111 ASN A O 1
ATOM 856 N N . MET A 1 112 ? -0.913 -7.502 12.334 1.00 79.25 112 MET A N 1
ATOM 857 C CA . MET A 1 112 ? -1.546 -6.183 12.308 1.00 79.25 112 MET A CA 1
ATOM 858 C C . MET A 1 112 ? -3.077 -6.278 12.296 1.00 79.25 112 MET A C 1
ATOM 860 O O . MET A 1 112 ? -3.732 -5.470 12.940 1.00 79.25 112 MET A O 1
ATOM 864 N N . LEU A 1 113 ? -3.632 -7.297 11.631 1.00 72.75 113 LEU A N 1
ATOM 865 C CA . LEU A 1 113 ? -5.075 -7.569 11.599 1.00 72.75 113 LEU A CA 1
ATOM 866 C C . LEU A 1 113 ? -5.621 -8.163 12.906 1.00 72.75 113 LEU A C 1
ATOM 868 O O . LEU A 1 113 ? -6.811 -8.061 13.172 1.00 72.75 113 LEU A O 1
ATOM 872 N N . THR A 1 114 ? -4.769 -8.804 13.711 1.00 58.19 114 THR A N 1
ATOM 873 C CA . THR A 1 114 ? -5.181 -9.512 14.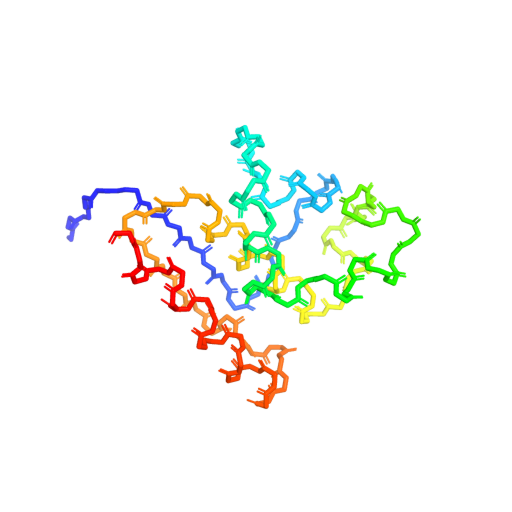941 1.00 58.19 114 THR A CA 1
ATOM 874 C C . THR A 1 114 ? -5.113 -8.619 16.192 1.00 58.19 114 THR A C 1
ATOM 876 O O . THR A 1 114 ? -5.534 -9.036 17.265 1.00 58.19 114 THR A O 1
ATOM 879 N N . ILE A 1 115 ? -4.559 -7.405 16.080 1.00 47.22 115 ILE A N 1
ATOM 880 C CA . ILE A 1 115 ? -4.399 -6.451 17.197 1.00 47.22 115 ILE A CA 1
ATOM 881 C C . ILE A 1 115 ? -5.534 -5.397 17.236 1.00 47.22 115 ILE A C 1
ATOM 883 O O . ILE A 1 115 ? -5.546 -4.551 18.129 1.00 47.22 115 ILE A O 1
ATOM 887 N N . CYS A 1 116 ? -6.513 -5.471 16.329 1.00 43.16 116 CYS A N 1
ATOM 888 C CA . CYS A 1 116 ? -7.746 -4.678 16.398 1.00 43.16 116 CYS A CA 1
ATOM 889 C C . CYS A 1 116 ? -8.805 -5.340 17.295 1.00 43.16 116 CYS A C 1
ATOM 891 O O . CYS A 1 116 ? -8.932 -6.585 17.250 1.00 43.16 116 CYS A O 1
#